Protein AF-R6KIJ2-F1 (afdb_monomer)

Secondary structure (DSSP, 8-state):
-------EEEEE-BS-GGGHHHHHHHHHHHHHHTTTS-EEEE--B-GGGGGG----PPPS-HHHHTTS-----S-HHHHHHHGGGGTEEEE--

Sequence (93 aa):
MGDETMEHKVTFHIDENARRSLLLGNADNLLRAAADIHMTVEVPANGPAVPGYALKPASTDTAAAMADFVVPVPAGVMELMERPEQGYCYIKP

Mean predicted aligned error: 7.14 Å

Nearest PDB structures (foldseek):
  8vuq-assembly1_A  TM=5.905E-01  e=3.990E+00  Homo sapiens
  8e96-assembly1_C  TM=5.574E-01  e=6.407E+00  Homo sapiens
  8e93-assembly1_A  TM=5.588E-01  e=9.614E+00  Homo sapiens
  2x7m-assembly1_A  TM=4.672E-01  e=9.614E+00  Methanopyrus kandleri AV19

Solvent-accessible surface area (backbone atoms only — not comparable to full-atom values): 5715 Å² total; per-residue (Å²): 133,80,89,73,76,71,73,42,37,35,34,44,49,39,56,48,62,90,47,47,67,58,44,52,52,52,50,52,53,47,52,66,74,38,69,91,49,55,69,48,80,45,68,58,51,34,75,76,26,39,80,78,63,60,84,43,81,73,56,93,45,76,91,54,37,76,48,35,69,72,74,92,65,99,47,59,67,56,50,66,64,50,39,51,81,74,60,29,45,82,43,74,121

Organism: NCBI:txid1263065

pLDDT: mean 81.81, std 15.97, range [45.5, 96.06]

Radius of gyration: 13.85 Å; Cα contacts (8 Å, |Δi|>4): 115; chains: 1; bounding box: 41×32×33 Å

Structure (mmCIF, N/CA/C/O backbone):
data_AF-R6KIJ2-F1
#
_entry.id   AF-R6KIJ2-F1
#
loop_
_atom_site.group_PDB
_atom_site.id
_atom_site.type_symbol
_atom_site.label_atom_id
_atom_site.label_alt_id
_atom_site.label_comp_id
_atom_site.label_asym_id
_atom_site.label_entity_id
_atom_site.label_seq_id
_atom_site.pdbx_PDB_ins_code
_atom_site.Cartn_x
_atom_site.Cartn_y
_atom_site.Cartn_z
_atom_site.occupancy
_atom_site.B_iso_or_equiv
_atom_site.auth_seq_id
_atom_site.auth_comp_id
_atom_site.auth_asym_id
_atom_site.auth_atom_id
_atom_site.pdbx_PDB_model_num
ATOM 1 N N . MET A 1 1 ? -27.215 4.911 20.121 1.00 45.50 1 MET A N 1
ATOM 2 C CA . MET A 1 1 ? -26.313 5.576 19.161 1.00 45.50 1 MET A CA 1
ATOM 3 C C . MET A 1 1 ? -25.237 4.549 18.874 1.00 45.50 1 MET A C 1
ATOM 5 O O . MET A 1 1 ? -24.672 4.065 19.844 1.00 45.50 1 MET A O 1
ATOM 9 N N . GLY A 1 2 ? -25.152 4.064 17.636 1.00 49.88 2 GLY A N 1
ATOM 10 C CA . GLY A 1 2 ? -24.449 2.825 17.296 1.00 49.88 2 GLY A CA 1
ATOM 11 C C . GLY A 1 2 ? -22.961 2.868 17.628 1.00 49.88 2 GLY A C 1
ATOM 12 O O . GLY A 1 2 ? -22.337 3.920 17.547 1.00 49.88 2 GLY A O 1
ATOM 13 N N . ASP A 1 3 ? -22.440 1.713 18.024 1.00 55.72 3 ASP A N 1
ATOM 14 C CA . ASP A 1 3 ? -21.016 1.401 18.068 1.00 55.72 3 ASP A CA 1
ATOM 15 C C . ASP A 1 3 ? -20.490 1.399 16.625 1.00 55.72 3 ASP A C 1
ATOM 17 O O . ASP A 1 3 ? -20.497 0.379 15.939 1.00 55.72 3 ASP A O 1
ATOM 21 N N . GLU A 1 4 ? -20.177 2.582 16.099 1.00 62.66 4 GLU A N 1
ATOM 22 C CA . GLU A 1 4 ? -19.405 2.695 14.868 1.00 62.66 4 GLU A CA 1
ATOM 23 C C . GLU A 1 4 ? -17.971 2.320 15.234 1.00 62.66 4 GLU A C 1
ATOM 25 O O . GLU A 1 4 ? -17.211 3.143 15.749 1.00 62.66 4 GLU A O 1
ATOM 30 N N . THR A 1 5 ? -17.614 1.052 15.026 1.00 67.00 5 THR A N 1
ATOM 31 C CA . THR A 1 5 ? -16.224 0.618 15.107 1.00 67.00 5 THR A CA 1
ATOM 32 C C . THR A 1 5 ? -15.427 1.444 14.104 1.00 67.00 5 THR A C 1
ATOM 34 O O . THR A 1 5 ? -15.577 1.300 12.891 1.00 67.00 5 THR A O 1
ATOM 37 N N . MET A 1 6 ? -14.626 2.378 14.621 1.00 80.12 6 MET A N 1
ATOM 38 C CA . MET A 1 6 ? -13.775 3.246 13.813 1.00 80.12 6 MET A CA 1
ATOM 39 C C . MET A 1 6 ? -12.884 2.371 12.931 1.00 80.12 6 MET A C 1
ATOM 41 O O . MET A 1 6 ? -12.068 1.596 13.429 1.00 80.12 6 MET A O 1
ATOM 45 N N . GLU A 1 7 ? -13.083 2.462 11.619 1.00 88.81 7 GLU A N 1
ATOM 46 C CA . GLU A 1 7 ? -12.271 1.738 10.650 1.00 88.81 7 GLU A CA 1
ATOM 47 C C . GLU A 1 7 ? -10.924 2.448 10.502 1.00 88.81 7 GLU A C 1
ATOM 49 O O . GLU A 1 7 ? -10.855 3.633 10.171 1.00 88.81 7 GLU A O 1
ATOM 54 N N . HIS A 1 8 ? -9.841 1.713 10.727 1.00 93.56 8 HIS A N 1
ATOM 55 C CA . HIS A 1 8 ? -8.484 2.184 10.502 1.00 93.56 8 HIS A CA 1
ATOM 56 C C . HIS A 1 8 ? -7.991 1.701 9.143 1.00 93.56 8 HIS A C 1
ATOM 58 O O . HIS A 1 8 ? -8.160 0.536 8.792 1.00 93.56 8 HIS A O 1
ATOM 64 N N . LYS A 1 9 ? -7.368 2.594 8.372 1.00 95.06 9 LYS A N 1
ATOM 65 C CA . LYS A 1 9 ? -6.926 2.304 7.005 1.00 95.06 9 LYS A CA 1
ATOM 66 C C . LYS A 1 9 ? -5.471 2.683 6.820 1.00 95.06 9 LYS A C 1
ATOM 68 O O . LYS A 1 9 ? -5.036 3.745 7.269 1.00 95.06 9 LYS A O 1
ATOM 73 N N . VAL A 1 10 ? -4.711 1.839 6.135 1.00 95.75 10 VAL A N 1
ATOM 74 C CA . VAL A 1 10 ? -3.299 2.099 5.855 1.00 95.75 10 VAL A CA 1
ATOM 75 C C . VAL A 1 10 ? -2.885 1.571 4.491 1.00 95.75 10 VAL A C 1
ATOM 77 O O . VAL A 1 10 ? -3.318 0.512 4.039 1.00 95.75 10 VAL A O 1
ATOM 80 N N . THR A 1 11 ? -2.006 2.321 3.848 1.00 94.88 11 THR A N 1
ATOM 81 C CA . THR A 1 11 ? -1.397 1.994 2.571 1.00 94.88 11 THR A CA 1
ATOM 82 C C . THR A 1 11 ? 0.105 1.803 2.772 1.00 94.88 11 THR A C 1
ATOM 84 O O . THR A 1 11 ? 0.803 2.745 3.150 1.00 94.88 11 THR A O 1
ATOM 87 N N . PHE A 1 12 ? 0.621 0.604 2.501 1.00 94.94 12 PHE A N 1
ATOM 88 C CA . PHE A 1 12 ? 2.059 0.333 2.435 1.00 94.94 12 PHE A CA 1
ATOM 89 C C . PHE A 1 12 ? 2.519 0.351 0.979 1.00 94.94 12 PHE A C 1
ATOM 91 O O . PHE A 1 12 ? 2.253 -0.572 0.218 1.00 94.94 12 PHE A O 1
ATOM 98 N N . HIS A 1 13 ? 3.223 1.398 0.572 1.00 94.25 13 HIS A N 1
ATOM 99 C CA . HIS A 1 13 ? 3.673 1.540 -0.809 1.00 94.25 13 HIS A CA 1
ATOM 100 C C . HIS A 1 13 ? 4.995 0.810 -1.062 1.00 94.25 13 HIS A C 1
ATOM 102 O O . HIS A 1 13 ? 5.932 0.910 -0.267 1.00 94.25 13 HIS A O 1
ATOM 108 N N . ILE A 1 14 ? 5.084 0.134 -2.211 1.00 93.19 14 ILE A N 1
ATOM 109 C CA . ILE A 1 14 ? 6.309 -0.491 -2.712 1.00 93.19 14 ILE A CA 1
ATOM 110 C C . ILE A 1 14 ? 6.548 -0.222 -4.199 1.00 93.19 14 ILE A C 1
ATOM 112 O O . ILE A 1 14 ? 5.701 -0.486 -5.050 1.00 93.19 14 ILE A O 1
ATOM 116 N N . ASP A 1 15 ? 7.752 0.244 -4.508 1.00 93.12 15 ASP A N 1
ATOM 117 C CA . ASP A 1 15 ? 8.257 0.477 -5.863 1.00 93.12 15 ASP A CA 1
ATOM 118 C C . ASP A 1 15 ? 9.525 -0.344 -6.173 1.00 93.12 15 ASP A C 1
ATOM 120 O O . ASP A 1 15 ? 9.954 -0.426 -7.325 1.00 93.12 15 ASP A O 1
ATOM 124 N N . GLU A 1 16 ? 10.096 -1.030 -5.175 1.00 92.81 16 GLU A N 1
ATOM 125 C CA . GLU A 1 16 ? 11.292 -1.863 -5.322 1.00 92.81 16 GLU A CA 1
ATOM 126 C C . GLU A 1 16 ? 11.200 -3.226 -4.619 1.00 92.81 16 GLU A C 1
ATOM 128 O O . GLU A 1 16 ? 10.746 -3.352 -3.482 1.00 92.81 16 GLU A O 1
ATOM 133 N N . ASN A 1 17 ? 11.709 -4.275 -5.272 1.00 88.25 17 ASN A N 1
ATOM 134 C CA . ASN A 1 17 ? 11.650 -5.643 -4.740 1.00 88.25 17 ASN A CA 1
ATOM 135 C C . ASN A 1 17 ? 12.502 -5.851 -3.479 1.00 88.25 17 ASN A C 1
ATOM 137 O O . ASN A 1 17 ? 12.166 -6.695 -2.649 1.00 88.25 17 ASN A O 1
ATOM 141 N N . ALA A 1 18 ? 13.590 -5.088 -3.316 1.00 91.06 18 ALA A N 1
ATOM 142 C CA . ALA A 1 18 ? 14.532 -5.250 -2.207 1.00 91.06 18 ALA A CA 1
ATOM 143 C C . ALA A 1 18 ? 13.883 -5.029 -0.828 1.00 91.06 18 ALA A C 1
ATOM 145 O O . ALA A 1 18 ? 14.310 -5.631 0.155 1.00 91.06 18 ALA A O 1
ATOM 146 N N . ARG A 1 19 ? 12.820 -4.217 -0.757 1.00 91.88 19 ARG A N 1
ATOM 147 C CA . ARG A 1 19 ? 12.099 -3.916 0.490 1.00 91.88 19 ARG A CA 1
ATOM 148 C C . ARG A 1 19 ? 10.873 -4.782 0.732 1.00 91.88 19 ARG A C 1
ATOM 150 O O . ARG A 1 19 ? 10.235 -4.645 1.772 1.00 91.88 19 ARG A O 1
ATOM 157 N N . ARG A 1 20 ? 10.553 -5.710 -0.174 1.00 89.19 20 ARG A N 1
ATOM 158 C CA . ARG A 1 20 ? 9.344 -6.540 -0.081 1.00 89.19 20 ARG A CA 1
ATOM 159 C C . ARG A 1 20 ? 9.247 -7.291 1.245 1.00 89.19 20 ARG A C 1
ATOM 161 O O . ARG A 1 20 ? 8.200 -7.265 1.877 1.00 89.19 20 ARG A O 1
ATOM 168 N N . SER A 1 21 ? 10.337 -7.910 1.696 1.00 89.25 21 SER A N 1
ATOM 169 C CA . SER A 1 21 ? 10.350 -8.640 2.971 1.00 89.25 21 SER A CA 1
ATOM 170 C C . SER A 1 21 ? 10.124 -7.725 4.178 1.00 89.25 21 SER A C 1
ATOM 172 O O . SER A 1 21 ? 9.410 -8.105 5.101 1.00 89.25 21 SER A O 1
ATOM 174 N N . LEU A 1 22 ? 10.696 -6.515 4.162 1.00 92.50 22 LEU A N 1
ATOM 175 C CA . LEU A 1 22 ? 10.498 -5.524 5.223 1.00 92.50 22 LEU A CA 1
ATOM 176 C C . LEU A 1 22 ? 9.045 -5.039 5.258 1.00 92.50 22 LEU A C 1
ATOM 178 O O . LEU A 1 22 ? 8.448 -4.972 6.327 1.00 92.50 22 LEU A O 1
ATOM 182 N N . LEU A 1 23 ? 8.469 -4.745 4.090 1.00 93.75 23 LEU A N 1
ATOM 183 C CA . LEU A 1 23 ? 7.074 -4.336 3.974 1.00 93.75 23 LEU A CA 1
ATOM 184 C C . LEU A 1 23 ? 6.135 -5.398 4.539 1.00 93.75 23 LEU A C 1
ATOM 186 O O . LEU A 1 23 ? 5.304 -5.075 5.382 1.00 93.75 23 LEU A O 1
ATOM 190 N N . LEU A 1 24 ? 6.286 -6.652 4.104 1.00 89.50 24 LEU A N 1
ATOM 191 C CA . LEU A 1 24 ? 5.439 -7.752 4.565 1.00 89.50 24 LEU A CA 1
ATOM 192 C C . LEU A 1 24 ? 5.584 -7.975 6.075 1.00 89.50 24 LEU A C 1
ATOM 194 O O . LEU A 1 24 ? 4.582 -8.158 6.757 1.00 89.50 24 LEU A O 1
ATOM 198 N N . GLY A 1 25 ? 6.805 -7.886 6.615 1.00 91.44 25 GLY A N 1
ATOM 199 C CA . GLY A 1 25 ? 7.032 -7.967 8.059 1.00 91.44 25 GLY A CA 1
ATOM 200 C C . GLY A 1 25 ? 6.359 -6.831 8.835 1.00 91.44 25 GLY A C 1
ATOM 201 O O . GLY A 1 25 ? 5.751 -7.068 9.876 1.00 91.44 25 GLY A O 1
ATOM 202 N N . ASN A 1 26 ? 6.414 -5.601 8.320 1.00 94.44 26 ASN A N 1
ATOM 203 C CA . ASN A 1 26 ? 5.747 -4.458 8.944 1.00 94.44 26 ASN A CA 1
ATOM 204 C C . ASN A 1 26 ? 4.218 -4.579 8.884 1.00 94.44 26 ASN A C 1
ATOM 206 O O . ASN A 1 26 ? 3.552 -4.275 9.873 1.00 94.44 26 ASN A O 1
ATOM 210 N N . ALA A 1 27 ? 3.667 -5.040 7.759 1.00 92.00 27 ALA A N 1
ATOM 211 C CA . ALA A 1 27 ? 2.234 -5.265 7.601 1.00 92.00 27 ALA A CA 1
ATOM 212 C C . ALA A 1 27 ? 1.722 -6.382 8.528 1.00 92.00 27 ALA A C 1
ATOM 214 O O . ALA A 1 27 ? 0.722 -6.182 9.212 1.00 92.00 27 ALA A O 1
ATOM 215 N N . ASP A 1 28 ? 2.431 -7.513 8.625 1.00 90.38 28 ASP A N 1
ATOM 216 C CA . ASP A 1 28 ? 2.094 -8.606 9.553 1.00 90.38 28 ASP A CA 1
ATOM 217 C C . ASP A 1 28 ? 2.145 -8.136 11.014 1.00 90.38 28 ASP A C 1
ATOM 219 O O . ASP A 1 28 ? 1.207 -8.355 11.780 1.00 90.38 28 ASP A O 1
ATOM 223 N N . ASN A 1 29 ? 3.193 -7.398 11.395 1.00 94.50 29 ASN A N 1
ATOM 224 C CA . ASN A 1 29 ? 3.290 -6.814 12.734 1.00 94.50 29 ASN A CA 1
ATOM 225 C C . ASN A 1 29 ? 2.123 -5.864 13.038 1.00 94.50 29 ASN A C 1
ATOM 227 O O . ASN A 1 29 ? 1.583 -5.901 14.144 1.00 94.50 29 ASN A O 1
ATOM 231 N N . LEU A 1 30 ? 1.718 -5.034 12.070 1.00 93.19 30 LEU A N 1
ATOM 232 C CA . LEU A 1 30 ? 0.577 -4.139 12.233 1.00 93.19 30 LEU A CA 1
ATOM 233 C C . LEU A 1 30 ? -0.729 -4.917 12.402 1.00 93.19 30 LEU A C 1
ATOM 235 O O . LEU A 1 30 ? -1.475 -4.628 13.330 1.00 93.19 30 LEU A O 1
ATOM 239 N N . LEU A 1 31 ? -0.996 -5.903 11.544 1.00 90.75 31 LEU A N 1
ATOM 240 C CA . LEU A 1 31 ? -2.214 -6.715 11.609 1.00 90.75 31 LEU A CA 1
ATOM 241 C C . LEU A 1 31 ? -2.331 -7.452 12.947 1.00 90.75 31 LEU A C 1
A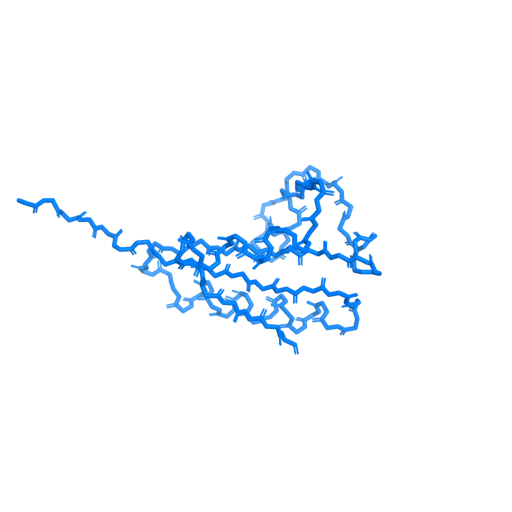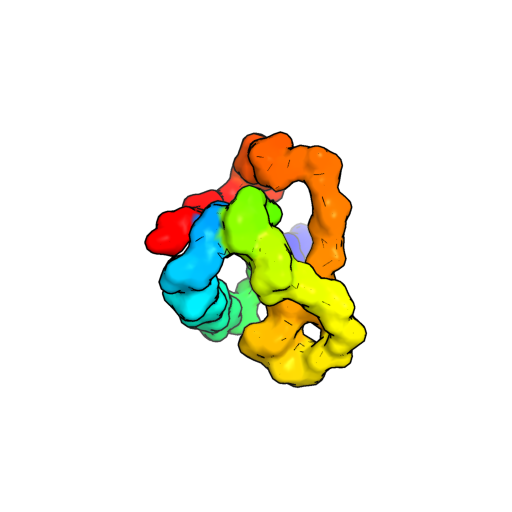TOM 243 O O . LEU A 1 31 ? -3.401 -7.475 13.545 1.00 90.75 31 LEU A O 1
ATOM 247 N N . ARG A 1 32 ? -1.221 -7.992 13.463 1.00 90.94 32 ARG A N 1
ATOM 248 C CA . ARG A 1 32 ? -1.184 -8.626 14.790 1.00 90.94 32 ARG A CA 1
ATOM 249 C C . ARG A 1 32 ? -1.450 -7.636 15.919 1.00 90.94 32 ARG A C 1
ATOM 251 O O . ARG A 1 32 ? -2.155 -7.972 16.864 1.00 90.94 32 ARG A O 1
ATOM 258 N N . ALA A 1 33 ? -0.887 -6.431 15.840 1.00 93.56 33 ALA A N 1
ATOM 259 C CA . ALA A 1 33 ? -1.121 -5.383 16.834 1.00 93.56 33 ALA A CA 1
ATOM 260 C C . ALA A 1 33 ? -2.550 -4.818 16.767 1.00 93.56 33 ALA A C 1
ATOM 262 O O . ALA A 1 33 ? -3.079 -4.358 17.775 1.00 93.56 33 ALA A O 1
ATOM 263 N N . ALA A 1 34 ? -3.170 -4.868 15.589 1.00 90.88 34 ALA A N 1
ATOM 264 C CA . ALA A 1 34 ? -4.519 -4.398 15.311 1.00 90.88 34 ALA A CA 1
ATOM 265 C C . ALA A 1 34 ? -5.582 -5.511 15.406 1.00 90.88 34 ALA A C 1
ATOM 267 O O . ALA A 1 34 ? -6.678 -5.338 14.884 1.00 90.88 34 ALA A O 1
ATOM 268 N N . ALA A 1 35 ? -5.287 -6.642 16.061 1.00 89.06 35 ALA A N 1
ATOM 269 C CA . ALA A 1 35 ? -6.172 -7.812 16.086 1.00 89.06 35 ALA A CA 1
ATOM 270 C C . ALA A 1 35 ? -7.577 -7.533 16.660 1.00 89.06 35 ALA A C 1
ATOM 272 O O . ALA A 1 35 ? -8.535 -8.196 16.267 1.00 89.06 35 ALA A O 1
ATOM 273 N N . ASP A 1 36 ? -7.697 -6.543 17.550 1.00 91.31 36 ASP A N 1
ATOM 274 C CA . ASP A 1 36 ? -8.950 -6.179 18.224 1.00 91.31 36 ASP A CA 1
ATOM 275 C C . ASP A 1 36 ? -9.641 -4.943 17.612 1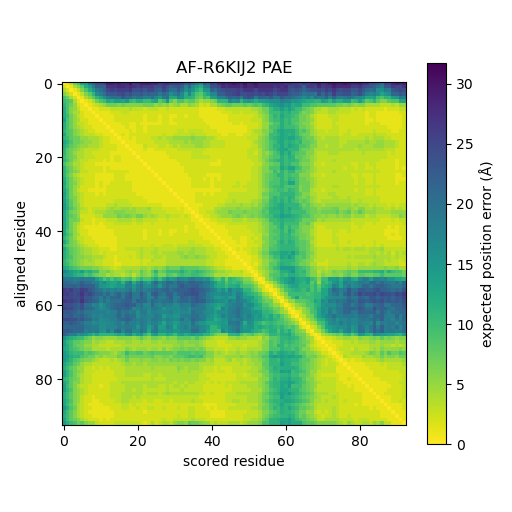.00 91.31 36 ASP A C 1
ATOM 277 O O . ASP A 1 36 ? -10.636 -4.459 18.153 1.00 91.31 36 ASP A O 1
ATOM 281 N N . ILE A 1 37 ? -9.123 -4.402 16.502 1.00 89.88 37 ILE A N 1
ATOM 282 C CA . ILE A 1 37 ? -9.707 -3.243 15.811 1.00 89.88 37 ILE A CA 1
ATOM 283 C C . ILE A 1 37 ? -10.009 -3.565 14.350 1.00 89.88 37 ILE A C 1
ATOM 285 O O . ILE A 1 37 ? -9.390 -4.428 13.731 1.00 89.88 37 ILE A O 1
ATOM 289 N N . HIS A 1 38 ? -10.951 -2.830 13.766 1.00 89.56 38 HIS A N 1
ATOM 290 C CA . HIS A 1 38 ? -11.227 -2.952 12.342 1.00 89.56 38 HIS A CA 1
ATOM 291 C C . HIS A 1 38 ? -10.120 -2.245 11.544 1.00 89.56 38 HIS A C 1
ATOM 293 O O . HIS A 1 38 ? -10.028 -1.018 11.559 1.00 89.56 38 HIS A O 1
ATOM 299 N N . MET A 1 39 ? -9.258 -3.026 10.888 1.00 91.25 39 MET A N 1
ATOM 300 C CA . MET A 1 39 ? -8.089 -2.547 10.146 1.00 91.25 39 MET A CA 1
ATOM 301 C C . MET A 1 39 ? -8.125 -3.021 8.690 1.00 91.25 39 MET A C 1
ATOM 303 O O . MET A 1 39 ? -8.173 -4.221 8.423 1.00 91.25 39 MET A O 1
ATOM 307 N N . THR A 1 40 ? -7.989 -2.075 7.766 1.00 91.81 40 THR A N 1
ATOM 308 C CA . THR A 1 40 ? -7.820 -2.308 6.329 1.00 91.81 40 THR A CA 1
ATOM 309 C C . THR A 1 40 ? -6.384 -1.966 5.925 1.00 91.81 40 THR A C 1
ATOM 311 O O . THR A 1 40 ? -5.926 -0.835 6.105 1.00 91.81 40 THR A O 1
ATOM 314 N N . VAL A 1 41 ? -5.666 -2.941 5.358 1.00 92.00 41 VAL A N 1
ATOM 315 C CA . VAL A 1 41 ? -4.288 -2.785 4.866 1.00 92.00 41 VAL A CA 1
ATOM 316 C C . VAL A 1 41 ? -4.260 -2.983 3.356 1.00 92.00 41 VAL A C 1
ATOM 318 O O . VAL A 1 41 ? -4.660 -4.032 2.860 1.00 92.00 41 VAL A O 1
ATOM 321 N N . GLU A 1 42 ? -3.717 -2.008 2.631 1.00 91.88 42 GLU A N 1
ATOM 322 C CA . GLU A 1 42 ? -3.501 -2.092 1.186 1.00 91.88 42 GLU A CA 1
ATOM 323 C C . GLU A 1 42 ? -2.027 -1.930 0.816 1.00 91.88 42 GLU A C 1
ATOM 325 O O . GLU A 1 42 ? -1.288 -1.179 1.457 1.00 91.88 42 GLU A O 1
ATOM 330 N N . VAL A 1 43 ? -1.597 -2.611 -0.250 1.00 91.38 43 VAL A N 1
ATOM 331 C CA . VAL A 1 43 ? -0.214 -2.573 -0.747 1.00 91.38 43 VAL A CA 1
ATOM 332 C C . VAL A 1 43 ? -0.191 -2.213 -2.232 1.00 91.38 43 VAL A C 1
ATOM 334 O O . VAL A 1 43 ? -0.125 -3.100 -3.085 1.00 91.38 43 VAL A O 1
ATOM 337 N N . PRO A 1 44 ? -0.259 -0.921 -2.589 1.00 91.25 44 PRO A N 1
ATOM 338 C CA . PRO A 1 44 ? -0.049 -0.499 -3.962 1.00 91.25 44 PRO A CA 1
ATOM 339 C C . PRO A 1 44 ? 1.403 -0.763 -4.351 1.00 91.25 44 PRO A C 1
ATOM 341 O O . PRO A 1 44 ? 2.344 -0.198 -3.784 1.00 91.25 44 PRO A O 1
ATOM 344 N N . ALA A 1 45 ? 1.566 -1.632 -5.343 1.00 90.31 45 ALA A N 1
ATOM 345 C CA . ALA A 1 45 ? 2.835 -1.909 -5.990 1.00 90.31 45 ALA A CA 1
ATOM 346 C C . ALA A 1 45 ? 2.891 -1.190 -7.340 1.00 90.31 45 ALA A C 1
ATOM 348 O O . ALA A 1 45 ? 1.942 -1.251 -8.124 1.00 90.31 45 ALA A O 1
ATOM 349 N N . ASN A 1 46 ? 4.008 -0.535 -7.643 1.00 90.56 46 ASN A N 1
ATOM 350 C CA . ASN A 1 46 ? 4.247 0.045 -8.962 1.00 90.56 46 ASN A CA 1
ATOM 351 C C . ASN A 1 46 ? 5.657 -0.289 -9.474 1.00 90.56 46 ASN A C 1
ATOM 353 O O . ASN A 1 46 ? 6.492 -0.857 -8.767 1.00 90.56 46 ASN A O 1
ATOM 357 N N . GLY A 1 47 ? 5.887 -0.001 -10.757 1.00 89.19 47 GLY A N 1
ATOM 358 C CA . GLY A 1 47 ? 7.198 -0.156 -11.377 1.00 89.19 47 GLY A CA 1
ATOM 359 C C . GLY A 1 47 ? 7.801 -1.564 -11.203 1.00 89.19 47 GLY A C 1
ATOM 360 O O . GLY A 1 47 ? 7.099 -2.563 -11.391 1.00 89.19 47 GLY A O 1
ATOM 361 N N . PRO A 1 48 ? 9.099 -1.667 -10.853 1.00 88.81 48 PRO A N 1
ATOM 362 C CA . PRO A 1 48 ? 9.807 -2.940 -10.697 1.00 88.81 48 PRO A CA 1
ATOM 363 C C . PRO A 1 48 ? 9.235 -3.895 -9.644 1.00 88.81 48 PRO A C 1
ATOM 365 O O . PRO A 1 48 ? 9.569 -5.079 -9.685 1.00 88.81 48 PRO A O 1
ATOM 368 N N . ALA A 1 49 ? 8.412 -3.415 -8.707 1.00 88.44 49 ALA A N 1
ATOM 369 C CA . ALA A 1 49 ? 7.800 -4.259 -7.684 1.00 88.44 49 ALA A CA 1
ATOM 370 C C . ALA A 1 49 ? 6.622 -5.095 -8.214 1.00 88.44 49 ALA A C 1
ATOM 372 O O . ALA A 1 49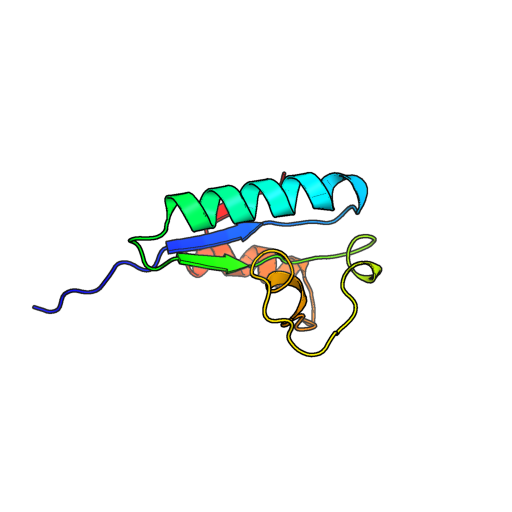 ? 6.322 -6.146 -7.652 1.00 88.44 49 ALA A O 1
ATOM 373 N N . VAL A 1 50 ? 5.972 -4.675 -9.309 1.00 87.50 50 VAL A N 1
ATOM 374 C CA . VAL A 1 50 ? 4.758 -5.324 -9.846 1.00 87.50 50 VAL A CA 1
ATOM 375 C C . VAL A 1 50 ? 4.970 -6.796 -10.233 1.00 87.50 50 VAL A C 1
ATOM 377 O O . VAL A 1 50 ? 4.159 -7.623 -9.816 1.00 87.50 50 VAL A O 1
ATOM 380 N N . PRO A 1 51 ? 6.041 -7.191 -10.959 1.00 84.00 51 PRO A N 1
ATOM 381 C CA . PRO A 1 51 ? 6.217 -8.583 -11.388 1.00 84.00 51 PRO A CA 1
ATOM 382 C C . PRO A 1 51 ? 6.314 -9.601 -10.239 1.00 84.00 51 PRO A C 1
ATOM 384 O O . PRO A 1 51 ? 6.094 -10.789 -10.462 1.00 84.00 51 PRO A O 1
ATOM 387 N N . GLY A 1 52 ? 6.631 -9.159 -9.013 1.00 74.94 52 GLY A N 1
ATOM 388 C CA . GLY A 1 52 ? 6.682 -10.010 -7.819 1.00 74.94 52 GLY A CA 1
ATOM 389 C C . GLY A 1 52 ? 5.310 -10.441 -7.282 1.00 74.94 52 GLY A C 1
ATOM 390 O O . GLY A 1 52 ? 5.246 -11.303 -6.403 1.00 74.94 52 GLY A O 1
ATOM 391 N N . TYR A 1 53 ? 4.226 -9.871 -7.810 1.00 74.56 53 TYR A N 1
ATOM 392 C CA . TYR A 1 53 ? 2.845 -10.150 -7.426 1.00 74.56 53 TYR A CA 1
ATOM 393 C C . TYR A 1 53 ? 2.135 -10.870 -8.578 1.00 74.56 53 TYR A C 1
ATOM 395 O O . TYR A 1 53 ? 1.390 -10.281 -9.358 1.00 74.56 53 TYR A O 1
ATOM 403 N N . ALA A 1 54 ? 2.416 -12.168 -8.725 1.00 64.69 54 ALA A N 1
ATOM 404 C CA . ALA A 1 54 ? 1.670 -13.019 -9.647 1.00 64.69 54 ALA A CA 1
ATOM 405 C C . ALA A 1 54 ? 0.256 -13.247 -9.096 1.00 64.69 54 ALA A C 1
ATOM 407 O O . ALA A 1 54 ? 0.122 -13.644 -7.941 1.00 64.69 54 ALA A O 1
ATOM 408 N N . LEU A 1 55 ? -0.774 -13.052 -9.928 1.00 57.84 55 LEU A N 1
ATOM 409 C CA . LEU A 1 55 ? -2.154 -13.446 -9.629 1.00 57.84 55 LEU A CA 1
ATOM 410 C C . LEU A 1 55 ? -2.180 -14.953 -9.339 1.00 57.84 55 LEU A C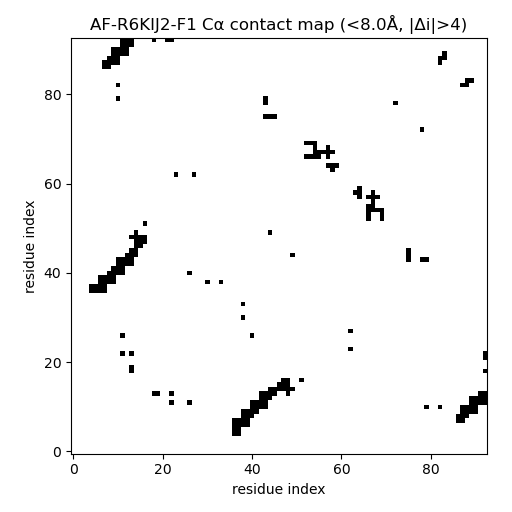 1
ATOM 412 O O . LEU A 1 55 ? -2.133 -15.768 -10.262 1.00 57.84 55 LEU A O 1
ATOM 416 N N . LYS A 1 56 ? -2.192 -15.335 -8.062 1.00 51.12 56 LYS A N 1
ATOM 417 C CA . LYS A 1 56 ? -2.385 -16.721 -7.634 1.00 51.12 56 LYS A CA 1
ATOM 418 C C . LYS A 1 56 ? -3.794 -16.880 -7.062 1.00 51.12 56 LYS A C 1
ATOM 420 O O . LYS A 1 56 ? -4.326 -15.929 -6.499 1.00 51.12 56 LYS A O 1
ATOM 425 N N . PRO A 1 57 ? -4.422 -18.057 -7.230 1.00 47.41 57 PRO A N 1
ATOM 426 C CA . PRO A 1 57 ? -5.663 -18.362 -6.533 1.00 47.41 57 PRO A CA 1
ATOM 427 C C . PRO A 1 57 ? -5.414 -18.375 -5.022 1.00 47.41 57 PRO A C 1
ATOM 429 O O . PRO A 1 57 ? -4.350 -18.816 -4.586 1.00 47.41 57 PRO A O 1
ATOM 432 N N . ALA A 1 58 ? -6.412 -17.915 -4.266 1.00 49.41 58 ALA A N 1
ATOM 433 C CA . ALA A 1 58 ? -6.288 -17.649 -2.842 1.00 49.41 58 ALA A CA 1
ATOM 434 C C . ALA A 1 58 ? -5.704 -18.825 -2.039 1.00 49.41 58 ALA A C 1
ATOM 436 O O . ALA A 1 58 ? -6.224 -19.943 -2.061 1.00 49.41 58 ALA A O 1
ATOM 437 N N . SER A 1 59 ? -4.616 -18.551 -1.328 1.00 49.44 59 SER A N 1
ATOM 438 C CA . SER A 1 59 ? -3.986 -19.393 -0.325 1.00 49.44 59 SER A CA 1
ATOM 439 C C . SER A 1 59 ? -4.579 -19.131 1.070 1.00 49.44 59 SER A C 1
ATOM 441 O O . SER A 1 59 ? -5.154 -18.088 1.355 1.00 49.44 59 SER A O 1
ATOM 443 N N . THR A 1 60 ? -4.497 -20.118 1.963 1.00 47.44 60 THR A N 1
ATOM 444 C CA . THR A 1 60 ? -5.100 -20.048 3.315 1.00 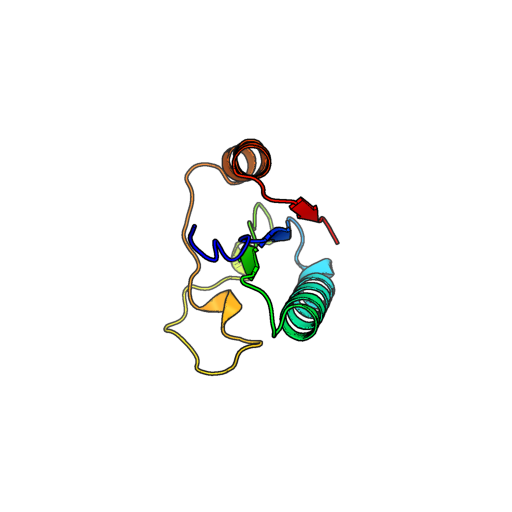47.44 60 THR A CA 1
ATOM 445 C C . THR A 1 60 ? -4.116 -19.547 4.386 1.00 47.44 60 THR A C 1
ATOM 447 O O . THR A 1 60 ? -4.434 -19.555 5.570 1.00 47.44 60 THR A O 1
ATOM 450 N N . ASP A 1 61 ? -2.908 -19.134 4.000 1.00 55.78 61 ASP A N 1
ATOM 451 C CA . ASP A 1 61 ? -1.860 -18.672 4.918 1.00 55.78 61 ASP A CA 1
ATOM 452 C C . ASP A 1 61 ? -1.839 -17.139 4.961 1.00 55.78 61 ASP A C 1
ATOM 454 O O . ASP A 1 61 ? -1.636 -16.506 3.935 1.00 55.78 61 ASP A O 1
ATOM 458 N N . THR A 1 62 ? -2.030 -16.522 6.129 1.00 52.81 62 THR A N 1
ATOM 459 C CA . THR A 1 62 ? -2.180 -15.064 6.299 1.00 52.81 62 THR A CA 1
ATOM 460 C C . THR A 1 62 ? -0.971 -14.257 5.800 1.00 52.81 62 THR A C 1
ATOM 462 O O . THR A 1 62 ? -1.145 -13.156 5.281 1.00 52.81 62 THR A O 1
ATOM 465 N N . ALA A 1 63 ? 0.250 -14.805 5.877 1.00 50.41 63 ALA A N 1
ATOM 466 C CA . ALA A 1 63 ? 1.448 -14.165 5.315 1.00 50.41 63 ALA A CA 1
ATOM 467 C C . ALA A 1 63 ? 1.516 -14.275 3.776 1.00 50.41 63 ALA A C 1
ATOM 469 O O . ALA A 1 63 ? 2.154 -13.454 3.114 1.00 50.41 63 ALA A O 1
ATOM 470 N N . ALA A 1 64 ? 0.842 -15.275 3.201 1.00 49.62 64 ALA A N 1
ATOM 471 C CA . ALA A 1 64 ? 0.651 -15.440 1.762 1.00 49.62 64 ALA A CA 1
ATOM 472 C C . ALA A 1 64 ? -0.640 -14.758 1.251 1.00 49.62 64 ALA A C 1
ATOM 474 O O . ALA A 1 64 ? -0.702 -14.395 0.078 1.00 49.62 64 ALA A O 1
ATOM 475 N N . ALA A 1 65 ? -1.601 -14.476 2.139 1.00 49.19 65 ALA A N 1
ATOM 476 C CA . ALA A 1 65 ? -2.931 -13.944 1.841 1.00 49.19 65 ALA A CA 1
ATOM 477 C C . ALA A 1 65 ? -2.920 -12.543 1.223 1.00 49.19 65 ALA A C 1
ATOM 479 O O . ALA A 1 65 ? -3.798 -12.195 0.437 1.00 49.19 65 ALA A O 1
ATOM 480 N N . MET A 1 66 ? -1.891 -11.740 1.503 1.00 52.62 66 MET A N 1
ATOM 481 C CA . MET A 1 66 ? -1.738 -10.431 0.858 1.00 52.62 66 MET A CA 1
ATOM 482 C C . MET A 1 66 ? -1.478 -10.545 -0.655 1.00 52.62 66 MET A C 1
ATOM 484 O O . MET A 1 66 ? -1.726 -9.593 -1.389 1.00 52.62 66 MET A O 1
ATOM 488 N N . ALA A 1 67 ? -0.986 -11.692 -1.139 1.00 51.81 67 ALA A N 1
ATOM 489 C CA . ALA A 1 67 ? -0.769 -11.939 -2.565 1.00 51.81 67 ALA A CA 1
ATOM 490 C C . ALA A 1 67 ? -2.015 -12.487 -3.287 1.00 51.81 67 ALA A C 1
ATOM 492 O O . ALA A 1 67 ? -1.996 -12.618 -4.511 1.00 51.81 67 ALA A O 1
ATOM 493 N N . ASP A 1 68 ? -3.086 -12.788 -2.553 1.00 54.28 68 ASP A N 1
ATOM 494 C CA . ASP A 1 68 ? -4.237 -13.527 -3.075 1.00 54.28 68 ASP A CA 1
ATOM 495 C C . ASP A 1 68 ? -5.298 -12.638 -3.738 1.00 54.28 68 ASP A C 1
ATOM 497 O O . ASP A 1 68 ? -6.182 -13.133 -4.436 1.00 54.28 68 ASP A O 1
ATOM 501 N N . PHE A 1 69 ? -5.168 -11.315 -3.595 1.00 64.75 69 PHE A N 1
ATOM 502 C CA . PHE A 1 69 ? -6.066 -10.327 -4.193 1.00 64.75 69 PHE A CA 1
ATOM 503 C C . PHE A 1 69 ? -5.276 -9.170 -4.811 1.00 64.75 69 PHE A C 1
ATOM 505 O O . PHE A 1 69 ? -5.350 -8.024 -4.375 1.00 64.75 69 PHE A O 1
ATOM 512 N N . VAL A 1 70 ? -4.491 -9.467 -5.848 1.00 78.44 70 VAL A N 1
ATOM 513 C CA . VAL A 1 70 ? -3.848 -8.420 -6.653 1.00 78.44 70 VAL A CA 1
ATOM 514 C C . VAL A 1 70 ? -4.883 -7.862 -7.626 1.00 78.44 70 VAL A C 1
ATOM 516 O O . VAL A 1 70 ? -5.371 -8.577 -8.499 1.00 78.44 70 VAL A O 1
ATOM 519 N N . VAL A 1 71 ? -5.215 -6.579 -7.498 1.00 83.19 71 VAL A N 1
ATOM 520 C CA . VAL A 1 71 ? -6.125 -5.888 -8.421 1.00 83.19 71 VAL A CA 1
ATOM 521 C C . VAL A 1 71 ? -5.311 -4.899 -9.257 1.00 83.19 71 VAL A C 1
ATOM 523 O O . VAL A 1 71 ? -4.686 -4.004 -8.685 1.00 83.19 71 VAL A O 1
ATOM 526 N N . PRO A 1 72 ? -5.274 -5.031 -10.597 1.00 82.88 72 PRO A N 1
ATOM 527 C CA . PRO A 1 72 ? -4.642 -4.021 -11.430 1.00 82.88 72 PRO A CA 1
ATOM 528 C C . PRO A 1 72 ? -5.464 -2.730 -11.372 1.00 82.88 72 PRO A C 1
ATOM 530 O O . PRO A 1 72 ? -6.669 -2.743 -11.620 1.00 82.88 72 PRO A O 1
ATOM 533 N N . VAL A 1 73 ? -4.800 -1.613 -11.084 1.00 83.94 73 VAL A N 1
ATOM 534 C CA . VAL A 1 73 ? -5.402 -0.273 -11.116 1.00 83.94 73 VAL A CA 1
ATOM 535 C C . VAL A 1 73 ? -4.845 0.535 -12.294 1.00 83.94 73 VAL A C 1
ATOM 537 O O . VAL A 1 73 ? -3.688 0.325 -12.672 1.00 83.94 73 VAL A O 1
ATOM 540 N N . PRO A 1 74 ? -5.622 1.463 -12.891 1.00 75.94 74 PRO A N 1
ATOM 541 C CA . PRO A 1 74 ? -5.190 2.220 -14.070 1.00 75.94 74 PRO A CA 1
ATOM 542 C C . PRO A 1 74 ? -3.903 3.029 -13.857 1.00 75.94 74 PRO A C 1
ATOM 544 O O . PRO A 1 74 ? -3.084 3.133 -14.769 1.00 75.94 74 PRO A O 1
ATOM 547 N N . ALA A 1 75 ? -3.710 3.590 -12.659 1.00 84.56 75 ALA A N 1
ATOM 548 C CA . ALA A 1 75 ? -2.509 4.333 -12.298 1.00 84.56 75 ALA A CA 1
ATOM 549 C C . ALA A 1 75 ? -2.221 4.207 -10.797 1.00 84.56 75 ALA A C 1
ATOM 551 O O . ALA A 1 75 ? -2.885 4.834 -9.978 1.00 84.56 75 ALA A O 1
ATOM 552 N N . GLY A 1 76 ? -1.176 3.456 -10.429 1.00 83.25 76 GLY A N 1
ATOM 553 C CA . GLY A 1 76 ? -0.811 3.265 -9.017 1.00 83.25 76 GLY A CA 1
ATOM 554 C C . GLY A 1 76 ? -0.481 4.568 -8.274 1.00 83.25 76 GLY A C 1
ATOM 555 O O . GLY A 1 76 ? -0.670 4.648 -7.069 1.00 83.25 76 GLY A O 1
ATOM 556 N N . VAL A 1 77 ? -0.028 5.607 -8.985 1.00 86.62 77 VAL A N 1
ATOM 557 C CA . VAL A 1 77 ? 0.222 6.937 -8.398 1.00 86.62 77 VAL A CA 1
ATOM 558 C C . VAL A 1 77 ? -1.080 7.674 -8.077 1.00 86.62 77 VAL A C 1
ATOM 560 O O . VAL A 1 77 ? -1.142 8.323 -7.040 1.00 86.62 77 VAL A O 1
ATOM 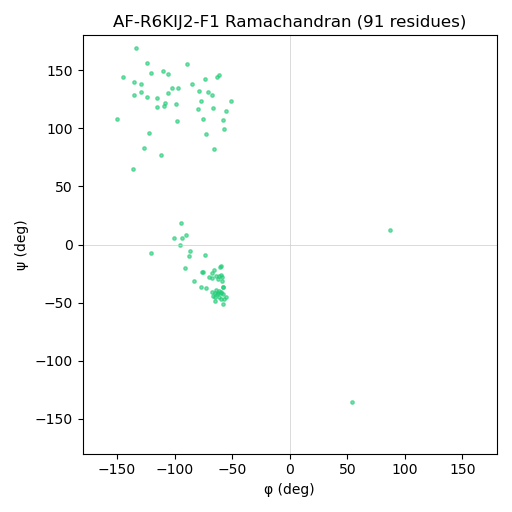563 N N . MET A 1 78 ? -2.114 7.554 -8.919 1.00 88.25 78 MET A N 1
ATOM 564 C CA . MET A 1 78 ?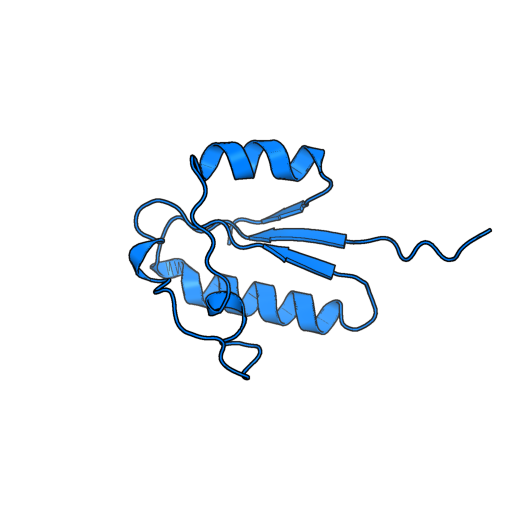 -3.424 8.163 -8.640 1.00 88.25 78 MET A CA 1
ATOM 565 C C . MET A 1 78 ? -4.031 7.557 -7.379 1.00 88.25 78 MET A C 1
ATOM 567 O O . MET A 1 78 ? -4.460 8.288 -6.495 1.00 88.25 78 MET A O 1
ATOM 571 N N . GLU A 1 79 ? -3.932 6.234 -7.237 1.00 89.12 79 GLU A N 1
ATOM 572 C CA . GLU A 1 79 ? -4.405 5.539 -6.042 1.00 89.12 79 GLU A CA 1
ATOM 573 C C . GLU A 1 79 ? -3.740 6.087 -4.774 1.00 89.12 79 GLU A C 1
ATOM 575 O O . GLU A 1 79 ? -4.397 6.440 -3.802 1.00 89.12 79 GLU A O 1
ATOM 580 N N . LEU A 1 80 ? -2.417 6.250 -4.806 1.00 89.81 80 LEU A N 1
ATOM 581 C CA . LEU A 1 80 ? -1.663 6.814 -3.687 1.00 89.81 80 LEU A CA 1
ATOM 582 C C . LEU A 1 80 ? -2.053 8.255 -3.344 1.00 89.81 80 LEU A C 1
ATOM 584 O O . LEU A 1 80 ? -1.913 8.651 -2.188 1.00 89.81 80 LEU A O 1
ATOM 588 N N . MET A 1 81 ? -2.508 9.034 -4.326 1.00 91.44 81 MET A N 1
ATOM 589 C CA . MET A 1 81 ? -2.978 10.401 -4.108 1.00 91.44 81 MET A CA 1
ATOM 590 C C . MET A 1 81 ? -4.378 10.438 -3.486 1.00 91.44 81 MET A C 1
ATOM 592 O O . MET A 1 81 ? -4.632 11.291 -2.643 1.00 91.44 81 MET A O 1
ATOM 596 N N . GLU A 1 82 ? -5.262 9.513 -3.862 1.00 91.81 82 GLU A N 1
ATOM 597 C CA . GLU A 1 82 ? -6.665 9.492 -3.423 1.00 91.81 82 GLU A CA 1
ATOM 598 C C . GLU A 1 82 ? -6.857 8.829 -2.048 1.00 91.81 82 GLU A C 1
ATOM 600 O O . GLU A 1 82 ? -7.737 9.211 -1.277 1.00 91.81 82 GLU A O 1
ATOM 605 N N . ARG A 1 83 ? -6.024 7.843 -1.694 1.00 92.88 83 ARG A N 1
ATOM 606 C CA . ARG A 1 83 ? -6.155 7.078 -0.439 1.00 92.88 83 ARG A CA 1
ATOM 607 C C . ARG A 1 83 ? -6.110 7.942 0.832 1.00 92.88 83 ARG A C 1
ATOM 609 O O . ARG A 1 83 ? -6.948 7.720 1.709 1.00 92.88 83 ARG A O 1
ATOM 616 N N . PRO A 1 84 ? -5.224 8.947 0.969 1.00 92.38 84 PRO A N 1
ATOM 617 C CA . PRO A 1 84 ? -5.246 9.841 2.126 1.00 92.38 84 PRO A CA 1
ATOM 618 C C . PRO A 1 84 ? -6.581 10.574 2.311 1.00 92.38 84 PRO A C 1
ATOM 620 O O . PRO A 1 84 ? -7.039 10.731 3.441 1.00 92.38 84 PRO A O 1
ATOM 623 N N . GLU A 1 85 ? -7.244 10.965 1.218 1.00 92.88 85 GLU A N 1
ATOM 624 C CA . GLU A 1 85 ? -8.564 11.616 1.258 1.00 92.88 85 GLU A CA 1
ATOM 625 C C . GLU A 1 85 ? -9.662 10.659 1.751 1.00 92.88 85 GLU A C 1
ATOM 627 O O . GLU A 1 85 ? -10.664 11.085 2.320 1.00 92.88 85 GLU A O 1
ATOM 632 N N . GLN A 1 86 ? -9.440 9.353 1.596 1.00 92.81 86 GLN A N 1
ATOM 633 C CA . GLN A 1 86 ? -10.307 8.276 2.078 1.00 92.81 86 GLN A CA 1
ATOM 634 C C . GLN A 1 86 ? -9.952 7.814 3.506 1.00 92.81 86 GLN A C 1
ATOM 636 O O . GLN A 1 86 ? -10.484 6.808 3.979 1.00 92.81 86 GLN A O 1
ATOM 641 N N . GLY A 1 87 ? -9.055 8.529 4.195 1.00 94.06 87 GLY A N 1
ATOM 642 C CA . GLY A 1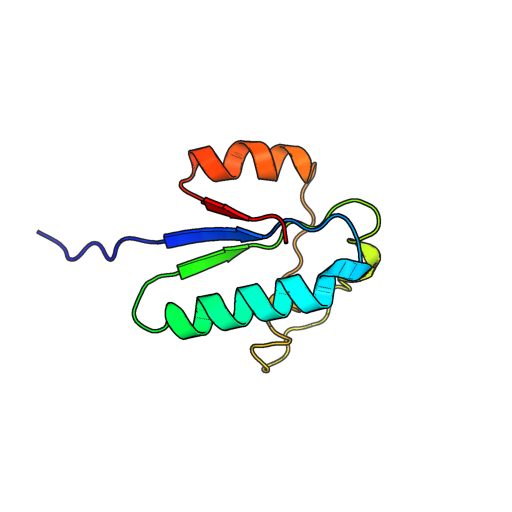 87 ? -8.660 8.248 5.577 1.00 94.06 87 GLY A CA 1
ATOM 643 C C . GLY A 1 87 ? -7.521 7.237 5.731 1.00 94.06 87 GLY A C 1
ATOM 644 O O . GLY A 1 87 ? -7.280 6.772 6.843 1.00 94.06 87 GLY A O 1
ATOM 645 N N . TYR A 1 88 ? -6.811 6.890 4.653 1.00 96.06 88 TYR A N 1
ATOM 646 C CA . TYR A 1 88 ? -5.658 5.995 4.745 1.00 96.06 88 TYR A CA 1
ATOM 647 C C . TYR A 1 88 ? -4.418 6.731 5.255 1.00 96.06 88 TYR A C 1
ATOM 649 O O . TYR A 1 88 ? -4.014 7.768 4.726 1.00 96.06 88 TYR A O 1
ATOM 657 N N . CYS A 1 89 ? -3.736 6.135 6.230 1.00 95.44 89 CYS A N 1
ATOM 658 C CA . CYS A 1 89 ? -2.357 6.493 6.536 1.00 95.44 89 CYS A CA 1
ATOM 659 C C . CYS A 1 89 ? -1.414 5.938 5.461 1.00 95.44 89 CYS A C 1
ATOM 661 O O . CYS A 1 89 ? -1.589 4.817 4.996 1.00 95.44 89 CYS A O 1
ATOM 663 N N . TYR A 1 90 ? -0.372 6.685 5.103 1.00 94.69 90 TYR A N 1
ATOM 664 C CA . TYR A 1 90 ? 0.616 6.251 4.115 1.00 94.69 90 TYR A CA 1
ATOM 665 C C . TYR A 1 90 ? 1.939 5.860 4.783 1.00 94.69 90 TYR A C 1
ATOM 667 O O . TYR A 1 90 ? 2.498 6.630 5.565 1.00 94.69 90 TYR A O 1
ATOM 675 N N . ILE A 1 91 ? 2.464 4.682 4.438 1.00 94.94 91 ILE A N 1
ATOM 676 C CA . ILE A 1 91 ? 3.755 4.167 4.904 1.00 94.94 91 ILE A CA 1
ATOM 677 C C . ILE A 1 91 ? 4.579 3.716 3.694 1.00 94.94 91 ILE A C 1
ATOM 679 O O . ILE A 1 91 ? 4.107 2.955 2.852 1.00 94.94 91 ILE A O 1
ATOM 683 N N . LYS A 1 92 ? 5.843 4.148 3.628 1.00 93.94 92 LYS A N 1
ATOM 684 C CA . LYS A 1 92 ? 6.832 3.654 2.659 1.00 93.94 92 LYS A CA 1
ATOM 685 C C . LYS A 1 92 ? 8.046 3.093 3.414 1.00 93.94 92 LYS A C 1
ATOM 687 O O . LYS A 1 92 ? 8.887 3.887 3.836 1.00 93.94 92 LYS A O 1
ATOM 692 N N . PRO A 1 93 ? 8.096 1.770 3.647 1.00 87.69 93 PRO A N 1
ATOM 693 C CA . PRO A 1 93 ? 9.247 1.093 4.250 1.00 87.69 93 PRO A CA 1
ATOM 694 C C . PRO A 1 93 ? 10.513 1.291 3.413 1.00 87.69 93 PRO A C 1
ATOM 696 O O . PRO A 1 93 ? 11.624 1.363 3.984 1.00 87.69 93 PRO A O 1
#

Foldseek 3Di:
DDPPQDAAAAEEEDADPVCVVVSLVVVVVVCVVCVPGHYYYHYLYDHPRVVVQDADDADPDPSCRNSPDDDDDPDSVVVVVCVVVVNYDYHYD

InterPro domains:
  IPR027396 DsrEFH-like [SSF75169] (8-93)